Protein AF-A0A0Q3VGR7-F1 (afdb_monomer)

pLDDT: mean 81.73, std 10.75, range [37.47, 90.25]

Secondary structure (DSSP, 8-state):
------PEEEEEEEEEEEEEEEE--TTSPPEEEEEEEEEEEEEEE-TT--EEEEEEEEEEEEEEEEGGGS-GGGGGSPSEEEEEEE-HHHHHHHHHHHHH-THHHHH-----

Radius of gyration: 18.65 Å; Cα contacts (8 Å, |Δi|>4): 190; chains: 1; bounding box: 43×35×58 Å

Mean predicted aligned error: 7.76 Å

Sequence (112 aa):
MDKKEIDYLLGNEYLYTRTKSIIKERNKEEILFLHAALIIKKYRMDSDSKIFKSMKPIYSELIELPISKMPEYTKLLKVGTIGIDMKKEEFYRLLQEAKNDIEALFTYKALE

Nearest PDB structures (foldseek):
  4rh8-assembly3_C  TM=3.316E-01  e=1.759E-01  Escherichia coli K-12
  4rh8-assembly4_D  TM=4.840E-01  e=9.397E-01  Escherichia coli K-12
  7f6d-assembly1_G  TM=2.320E-01  e=7.458E-01  Deinococcus radiodurans R1 = ATCC 13939 = DSM 20539

Organism: NCBI:txid1637975

Structure (mmCIF, N/CA/C/O backbone):
data_AF-A0A0Q3VGR7-F1
#
_entry.id   AF-A0A0Q3VGR7-F1
#
loop_
_atom_site.group_PDB
_atom_site.id
_atom_site.type_symbol
_atom_site.label_atom_id
_atom_site.label_alt_id
_atom_site.label_comp_id
_atom_site.label_asym_id
_atom_site.label_entity_id
_atom_site.label_seq_id
_atom_site.pdbx_PDB_ins_code
_atom_site.Cartn_x
_atom_site.Cartn_y
_atom_site.Cartn_z
_atom_site.occupancy
_atom_site.B_iso_or_equiv
_atom_site.auth_seq_id
_atom_site.auth_comp_id
_atom_site.auth_asym_id
_atom_site.auth_atom_id
_atom_site.pdbx_PDB_model_num
ATOM 1 N N . MET A 1 1 ? 29.158 19.653 -30.337 1.00 37.47 1 MET A N 1
ATOM 2 C CA . MET A 1 1 ? 28.894 18.221 -30.580 1.00 37.47 1 MET A CA 1
ATOM 3 C C . MET A 1 1 ? 27.897 17.805 -29.517 1.00 37.47 1 MET A C 1
ATOM 5 O O . MET A 1 1 ? 28.305 17.575 -28.386 1.00 37.47 1 MET A O 1
ATOM 9 N N . ASP A 1 2 ? 26.603 17.858 -29.833 1.00 42.06 2 ASP A N 1
ATOM 10 C CA . ASP A 1 2 ? 25.554 17.477 -28.886 1.00 42.06 2 ASP A CA 1
ATOM 11 C C . ASP A 1 2 ? 25.665 15.97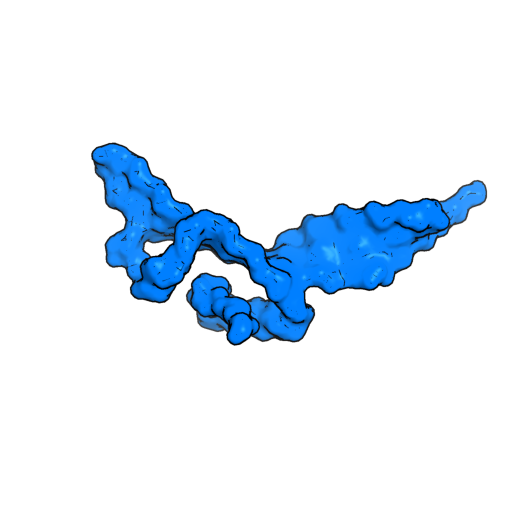8 -28.640 1.00 42.06 2 ASP A C 1
ATOM 13 O O . ASP A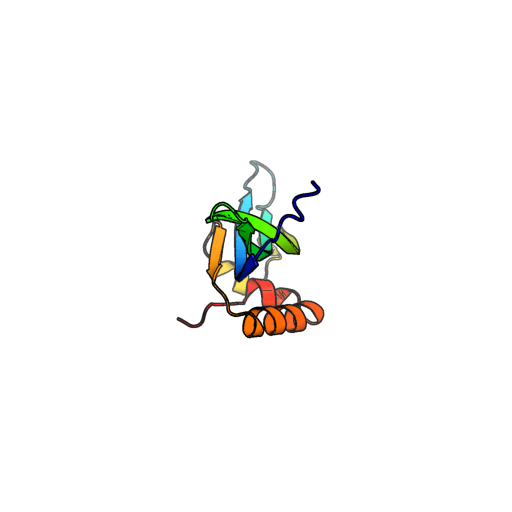 1 2 ? 25.267 15.161 -29.475 1.00 42.06 2 ASP A O 1
ATOM 17 N N . LYS A 1 3 ? 26.273 15.605 -27.511 1.00 49.44 3 LYS A N 1
ATOM 18 C CA . LYS A 1 3 ? 26.147 14.252 -26.982 1.00 49.44 3 LYS A CA 1
ATOM 19 C C . LYS A 1 3 ? 24.665 14.074 -26.669 1.00 49.44 3 LYS A C 1
ATOM 21 O O . LYS A 1 3 ? 24.204 14.491 -25.614 1.00 49.44 3 LYS A O 1
ATOM 26 N N . LYS A 1 4 ? 23.904 13.500 -27.605 1.00 53.78 4 LYS A N 1
ATOM 27 C CA . LYS A 1 4 ? 22.620 12.881 -27.280 1.00 53.78 4 LYS A CA 1
ATOM 28 C C . LYS A 1 4 ? 22.931 11.841 -26.210 1.00 53.78 4 LYS A C 1
ATOM 30 O O . LYS A 1 4 ? 23.520 10.812 -26.527 1.00 53.78 4 LYS A O 1
ATOM 35 N N . GLU A 1 5 ? 22.631 12.160 -24.956 1.00 58.06 5 GLU A N 1
ATOM 36 C CA . GLU A 1 5 ? 22.662 11.205 -23.853 1.00 58.06 5 GLU A CA 1
ATOM 37 C C . GLU A 1 5 ? 21.755 10.035 -24.248 1.00 58.06 5 GLU A C 1
ATOM 39 O O . GLU A 1 5 ? 20.544 10.196 -24.418 1.00 58.06 5 GLU A O 1
ATOM 44 N N . ILE A 1 6 ? 22.357 8.875 -24.517 1.00 64.56 6 ILE A N 1
ATOM 45 C CA . ILE A 1 6 ? 21.613 7.643 -24.762 1.00 64.56 6 ILE A CA 1
ATOM 46 C C . ILE A 1 6 ? 21.434 6.986 -23.398 1.00 64.56 6 ILE A C 1
ATOM 48 O O . ILE A 1 6 ? 22.355 6.357 -22.883 1.00 64.56 6 ILE A O 1
ATOM 52 N N . ASP A 1 7 ? 20.247 7.159 -22.824 1.00 69.69 7 ASP A N 1
ATOM 53 C CA . ASP A 1 7 ? 19.820 6.441 -21.629 1.00 69.69 7 ASP A CA 1
ATOM 54 C C . ASP A 1 7 ? 19.248 5.073 -22.025 1.00 69.69 7 ASP A C 1
ATOM 56 O O . ASP A 1 7 ? 18.301 4.981 -22.812 1.00 69.69 7 ASP A O 1
ATOM 60 N N . TYR A 1 8 ? 19.773 4.003 -21.433 1.00 70.94 8 TYR A N 1
ATOM 61 C CA . TYR A 1 8 ? 19.251 2.645 -21.598 1.00 70.94 8 TYR A CA 1
ATOM 62 C C . TYR A 1 8 ? 18.350 2.283 -20.413 1.00 70.94 8 TYR A C 1
ATOM 64 O O . TYR A 1 8 ? 18.791 2.314 -19.263 1.00 70.94 8 TYR A O 1
ATOM 72 N N . LEU A 1 9 ? 17.086 1.919 -20.666 1.00 76.69 9 LEU A N 1
ATOM 73 C CA . LEU A 1 9 ? 16.187 1.419 -19.620 1.00 76.69 9 LEU A CA 1
ATOM 74 C C . LEU A 1 9 ? 16.580 -0.018 -19.251 1.00 76.69 9 LEU A C 1
ATOM 76 O O . LEU A 1 9 ? 16.469 -0.917 -20.080 1.00 76.69 9 LEU A O 1
ATOM 80 N N . LEU A 1 10 ? 16.988 -0.235 -17.999 1.00 75.88 10 LEU A N 1
ATOM 81 C CA . LEU A 1 10 ? 17.350 -1.562 -17.488 1.00 75.88 10 LEU A CA 1
ATOM 82 C C . LEU A 1 10 ? 16.132 -2.333 -16.969 1.00 75.88 10 LEU A C 1
ATOM 84 O O . LEU A 1 10 ? 16.090 -3.556 -17.049 1.00 75.88 10 LEU A O 1
ATOM 88 N N . GLY A 1 11 ? 15.128 -1.627 -16.443 1.00 79.31 11 GLY A N 1
ATOM 89 C CA . GLY A 1 11 ? 13.909 -2.253 -15.945 1.00 79.31 11 GLY A CA 1
ATOM 90 C C . GLY A 1 11 ? 13.133 -1.402 -14.946 1.00 79.31 11 GLY A C 1
ATOM 91 O O . GLY A 1 11 ? 13.573 -0.325 -14.527 1.00 79.31 11 GLY A O 1
ATOM 92 N N . ASN A 1 12 ? 11.963 -1.918 -14.565 1.00 84.69 12 ASN A N 1
ATOM 93 C CA . ASN A 1 12 ? 11.120 -1.370 -13.509 1.00 84.69 12 ASN A CA 1
ATOM 94 C C . ASN A 1 12 ? 10.920 -2.433 -12.428 1.00 84.69 12 ASN A C 1
ATOM 96 O O . ASN A 1 12 ? 10.542 -3.559 -12.746 1.00 84.69 12 ASN A O 1
ATOM 100 N N . GLU A 1 13 ? 11.093 -2.052 -11.168 1.00 86.81 13 GLU A N 1
ATOM 101 C CA . GLU A 1 13 ? 10.652 -2.847 -10.021 1.00 86.81 13 GLU A CA 1
ATOM 102 C C . GLU A 1 13 ? 9.404 -2.207 -9.421 1.00 86.81 13 GLU A C 1
ATOM 104 O O . GLU A 1 13 ? 9.310 -0.977 -9.320 1.00 86.81 13 GLU A O 1
ATOM 109 N N . TYR A 1 14 ? 8.463 -3.045 -9.000 1.00 86.19 14 TYR A N 1
ATOM 110 C CA . TYR A 1 14 ? 7.211 -2.625 -8.390 1.00 86.19 14 TYR A CA 1
ATOM 111 C C . TYR A 1 14 ? 7.251 -3.004 -6.917 1.00 86.19 14 TYR A C 1
ATOM 113 O O . TYR A 1 14 ? 7.559 -4.141 -6.563 1.00 86.19 14 TYR A O 1
ATOM 121 N N . LEU A 1 15 ? 6.967 -2.029 -6.063 1.00 87.50 15 LEU A N 1
ATOM 122 C CA . LEU A 1 15 ? 6.978 -2.193 -4.621 1.00 87.50 15 LEU A CA 1
ATOM 123 C C . LEU A 1 15 ? 5.635 -1.739 -4.067 1.00 87.50 15 LEU A C 1
ATOM 125 O O . LEU A 1 15 ? 5.216 -0.601 -4.296 1.00 87.50 15 LEU A O 1
ATOM 129 N N . TYR A 1 16 ? 5.007 -2.616 -3.299 1.00 88.25 16 TYR A N 1
ATOM 130 C CA . TYR A 1 16 ? 3.889 -2.266 -2.443 1.00 88.25 16 TYR A CA 1
ATOM 131 C C . TYR A 1 16 ? 4.392 -2.059 -1.017 1.00 88.25 16 TYR A C 1
ATOM 133 O O . TYR A 1 16 ? 5.130 -2.885 -0.482 1.00 88.25 16 TYR A O 1
ATOM 141 N N . THR A 1 17 ? 4.020 -0.951 -0.388 1.00 87.31 17 THR A N 1
ATOM 142 C CA . THR A 1 17 ? 4.324 -0.688 1.015 1.00 87.31 17 THR A CA 1
ATOM 143 C C . THR A 1 17 ? 3.049 -0.469 1.802 1.00 87.31 17 THR A C 1
ATOM 145 O O . THR A 1 17 ? 2.103 0.156 1.327 1.00 87.31 17 THR A O 1
ATOM 148 N N . ARG A 1 18 ? 3.042 -0.967 3.037 1.00 87.06 18 ARG A N 1
ATOM 149 C CA . ARG A 1 18 ? 1.969 -0.729 4.000 1.00 87.06 18 ARG A CA 1
ATOM 150 C C . ARG A 1 18 ? 2.556 -0.340 5.338 1.00 87.06 18 ARG A C 1
ATOM 152 O O . ARG A 1 18 ? 3.463 -1.015 5.818 1.00 87.06 18 ARG A O 1
ATOM 159 N N . THR A 1 19 ? 1.996 0.674 5.974 1.00 85.94 19 THR A N 1
ATOM 160 C CA . THR A 1 19 ? 2.371 1.114 7.314 1.00 85.94 19 THR A CA 1
ATOM 161 C C . THR A 1 19 ? 1.159 1.081 8.226 1.00 85.94 19 THR A C 1
ATOM 163 O O . THR A 1 19 ? 0.111 1.608 7.869 1.00 85.94 19 THR A O 1
ATOM 166 N N . LYS A 1 20 ? 1.320 0.491 9.413 1.00 88.62 20 LYS A N 1
ATOM 167 C CA . LYS A 1 20 ? 0.373 0.611 10.527 1.00 88.62 20 LYS A CA 1
ATOM 168 C C . LYS A 1 20 ? 1.037 1.352 11.678 1.00 88.62 20 LYS A C 1
ATOM 170 O O . LYS A 1 20 ? 2.084 0.915 12.155 1.00 88.62 20 LYS A O 1
ATOM 175 N N . SER A 1 21 ? 0.413 2.422 12.153 1.00 86.75 21 SER A N 1
ATOM 176 C CA . SER A 1 21 ? 0.846 3.165 13.341 1.00 86.75 21 SER A CA 1
ATOM 177 C C . SER A 1 21 ? -0.322 3.367 14.299 1.00 86.75 21 SER A C 1
ATOM 179 O O . SER A 1 21 ? -1.464 3.446 13.858 1.00 86.75 21 SER A O 1
ATOM 181 N N . ILE A 1 22 ? -0.042 3.434 15.600 1.00 84.62 22 ILE A N 1
ATOM 182 C CA . ILE A 1 22 ? -1.030 3.745 16.639 1.00 84.62 22 ILE A CA 1
ATOM 183 C C . ILE A 1 22 ? -0.497 4.931 17.434 1.00 84.62 22 ILE A C 1
ATOM 185 O O . ILE A 1 22 ? 0.592 4.848 18.006 1.00 84.62 22 ILE A O 1
ATOM 189 N N . ILE A 1 23 ? -1.261 6.018 17.484 1.00 83.75 23 ILE A N 1
ATOM 190 C CA . ILE A 1 23 ? -0.939 7.190 18.296 1.00 83.75 23 ILE A CA 1
ATOM 191 C C . ILE A 1 23 ? -1.793 7.152 19.560 1.00 83.75 23 ILE A C 1
ATOM 193 O O . ILE A 1 23 ? -3.022 7.115 19.498 1.00 83.75 23 ILE A O 1
ATOM 197 N N . LYS A 1 24 ? -1.119 7.168 20.714 1.00 80.44 24 LYS A N 1
ATOM 198 C CA . LYS A 1 24 ? -1.743 7.278 22.035 1.00 80.44 24 LYS A CA 1
ATOM 199 C C . LYS A 1 24 ? -1.463 8.666 22.599 1.00 80.44 24 LYS A C 1
ATOM 201 O O . LYS A 1 24 ? -0.336 8.955 22.996 1.00 80.44 24 LYS A O 1
ATOM 206 N N . GLU A 1 25 ? -2.477 9.522 22.653 1.00 80.06 25 GLU A N 1
ATOM 207 C CA . GLU A 1 25 ? -2.398 10.799 23.370 1.00 80.06 25 GLU A CA 1
ATOM 208 C C . GLU A 1 25 ? -3.051 10.653 24.748 1.00 80.06 25 GLU A C 1
ATOM 210 O O . GLU A 1 25 ? -4.090 10.012 24.873 1.00 80.06 25 GLU A O 1
ATOM 215 N N . ARG A 1 26 ? -2.464 11.265 25.790 1.00 67.25 26 ARG A N 1
ATOM 216 C CA . ARG A 1 26 ? -2.830 11.053 27.210 1.00 67.25 26 ARG A CA 1
ATOM 217 C C . ARG A 1 26 ? -4.320 11.234 27.556 1.00 67.25 26 ARG A C 1
ATOM 219 O O . ARG A 1 26 ? -4.716 10.737 28.598 1.00 67.25 26 ARG A O 1
ATOM 226 N N . ASN A 1 27 ? -5.116 11.893 26.709 1.00 74.06 27 ASN A N 1
ATOM 227 C CA . ASN A 1 27 ? -6.542 12.171 26.924 1.00 74.06 27 ASN A CA 1
ATOM 228 C C . ASN A 1 27 ? -7.414 11.967 25.664 1.00 74.06 27 ASN A C 1
ATOM 230 O O . ASN A 1 27 ? -8.531 12.482 25.617 1.00 74.06 27 ASN A O 1
ATOM 234 N N . LYS A 1 28 ? -6.922 11.280 24.624 1.00 71.69 28 LYS A N 1
ATOM 235 C CA . LYS A 1 28 ? -7.716 10.987 23.418 1.00 71.69 28 LYS A CA 1
ATOM 236 C C . LYS A 1 28 ? -7.832 9.492 23.187 1.00 71.69 28 LYS A C 1
ATOM 238 O O . LYS A 1 28 ? -7.007 8.707 23.644 1.00 71.69 28 LYS A O 1
ATOM 243 N N . GLU A 1 29 ? -8.874 9.128 22.451 1.00 75.44 29 GLU A N 1
ATOM 244 C CA . GLU A 1 29 ? -9.022 7.786 21.911 1.00 75.44 29 GLU A CA 1
ATOM 245 C C . GLU A 1 29 ? -7.808 7.445 21.033 1.00 75.44 29 GLU A C 1
ATOM 247 O O . GLU A 1 29 ? -7.288 8.306 20.321 1.00 75.44 29 GLU A O 1
ATOM 252 N N . GLU A 1 30 ? -7.318 6.209 21.121 1.00 82.94 30 GLU A N 1
ATOM 253 C CA . GLU A 1 30 ? -6.157 5.781 20.343 1.00 82.94 30 GLU A CA 1
ATOM 254 C C . GLU A 1 30 ? -6.508 5.775 18.848 1.00 82.94 30 GLU A C 1
ATOM 256 O O . GLU A 1 30 ? -7.475 5.129 18.428 1.00 82.94 30 GLU A O 1
ATOM 261 N N . ILE A 1 31 ? -5.721 6.487 18.041 1.00 82.00 31 ILE A N 1
ATOM 262 C CA . ILE A 1 31 ? -5.939 6.604 16.593 1.00 82.00 31 ILE A CA 1
ATOM 263 C C . ILE A 1 31 ? -4.987 5.655 15.877 1.00 82.00 31 ILE A C 1
ATOM 265 O O . ILE A 1 31 ? -3.789 5.622 16.174 1.00 82.00 31 ILE A O 1
ATOM 269 N N . LEU A 1 32 ? -5.517 4.891 14.923 1.00 81.88 32 LEU A N 1
ATOM 270 C CA . LEU A 1 32 ? -4.734 4.019 14.062 1.00 81.88 32 LEU A CA 1
ATOM 271 C C . LEU A 1 32 ? -4.612 4.646 12.671 1.00 81.88 32 LEU A C 1
ATOM 273 O O . LEU A 1 32 ? -5.593 5.093 12.082 1.00 81.88 32 LEU A O 1
ATOM 277 N N . PHE A 1 33 ? -3.390 4.644 12.153 1.00 83.12 33 PHE A N 1
ATOM 278 C CA . PHE A 1 33 ? -3.052 5.117 10.818 1.00 83.12 33 PHE A CA 1
ATOM 279 C C . PHE A 1 33 ? -2.682 3.918 9.963 1.00 83.12 33 PHE A C 1
ATOM 281 O O . PHE A 1 33 ? -1.760 3.171 10.315 1.00 83.12 33 PHE A O 1
ATOM 288 N N . LEU A 1 34 ? -3.378 3.748 8.843 1.00 84.25 34 LEU A N 1
ATOM 289 C CA . LEU A 1 34 ? -3.005 2.811 7.795 1.00 84.25 34 LEU A CA 1
ATOM 290 C C . LEU A 1 34 ? -2.624 3.586 6.553 1.00 84.25 34 LEU A C 1
ATOM 292 O O . LEU A 1 34 ? -3.450 4.268 5.960 1.00 84.25 34 LEU A O 1
ATOM 296 N N . HIS A 1 35 ? -1.375 3.442 6.144 1.00 88.38 35 HIS A N 1
ATOM 297 C CA . HIS A 1 35 ? -0.892 3.998 4.895 1.00 88.38 35 HIS A CA 1
ATOM 298 C C . HIS A 1 35 ? -0.531 2.862 3.948 1.00 88.38 35 HIS A C 1
ATOM 300 O O . HIS A 1 35 ? 0.174 1.935 4.343 1.00 88.38 35 HIS A O 1
ATOM 306 N N . ALA A 1 36 ? -0.995 2.935 2.711 1.00 86.19 36 ALA A N 1
ATOM 307 C CA . ALA A 1 36 ? -0.649 2.015 1.640 1.00 86.19 36 ALA A CA 1
ATOM 308 C C . ALA A 1 36 ? -0.057 2.821 0.486 1.00 86.19 36 ALA A C 1
ATOM 310 O O . ALA A 1 36 ? -0.628 3.838 0.104 1.00 86.19 36 ALA A O 1
ATOM 311 N N . ALA A 1 37 ? 1.065 2.386 -0.083 1.00 88.69 37 ALA A N 1
ATOM 312 C CA . ALA A 1 37 ? 1.645 3.035 -1.250 1.00 88.69 37 ALA A CA 1
ATOM 313 C C . ALA A 1 37 ? 2.199 2.042 -2.265 1.00 88.69 37 ALA A C 1
ATOM 315 O O . ALA A 1 37 ? 2.724 0.979 -1.947 1.00 88.69 37 ALA A O 1
ATOM 316 N N . LEU A 1 38 ? 2.090 2.445 -3.522 1.00 87.00 38 LEU A N 1
ATOM 317 C CA . LEU A 1 38 ? 2.520 1.710 -4.692 1.00 87.00 38 LEU A CA 1
ATOM 318 C C . LEU A 1 38 ? 3.592 2.528 -5.409 1.00 87.00 38 LEU A C 1
ATOM 320 O O . LEU A 1 38 ? 3.344 3.653 -5.858 1.00 87.00 38 LEU A O 1
ATOM 324 N N . ILE A 1 39 ? 4.800 1.975 -5.489 1.00 88.44 39 ILE A N 1
ATOM 325 C CA . ILE A 1 39 ? 6.002 2.672 -5.950 1.00 88.44 39 ILE A CA 1
ATOM 326 C C . ILE A 1 39 ? 6.614 1.903 -7.118 1.00 88.44 39 ILE A C 1
ATOM 328 O O . ILE A 1 39 ? 6.876 0.706 -7.009 1.00 88.44 39 ILE A O 1
ATOM 332 N N . ILE A 1 40 ? 6.920 2.606 -8.211 1.00 88.12 40 ILE A N 1
ATOM 333 C CA . ILE A 1 40 ? 7.829 2.086 -9.238 1.00 88.12 40 ILE A CA 1
ATOM 334 C C . ILE A 1 40 ? 9.232 2.622 -8.982 1.00 88.12 40 ILE A C 1
ATOM 336 O O . ILE A 1 40 ? 9.443 3.837 -8.898 1.00 88.12 40 ILE A O 1
ATOM 340 N N . LYS A 1 41 ? 10.201 1.710 -8.929 1.00 89.00 41 LYS A N 1
ATOM 341 C CA . LYS A 1 41 ? 11.627 2.019 -9.036 1.00 89.00 41 LYS A CA 1
ATOM 342 C C . LYS A 1 41 ? 12.030 1.825 -10.496 1.00 89.00 41 LYS A C 1
ATOM 344 O O . LYS A 1 41 ? 11.864 0.736 -11.038 1.00 89.00 41 LYS A O 1
ATOM 349 N N . LYS A 1 42 ? 12.530 2.876 -11.140 1.00 88.69 42 LYS A N 1
ATOM 350 C CA . LYS A 1 42 ? 13.051 2.819 -12.511 1.00 88.69 42 LYS A CA 1
ATOM 351 C C . LYS A 1 42 ? 14.564 2.831 -12.481 1.00 88.69 42 LYS A C 1
ATOM 353 O O . LYS A 1 42 ? 15.147 3.686 -11.807 1.00 88.69 42 LYS A O 1
ATOM 358 N N . TYR A 1 43 ? 15.164 1.945 -13.261 1.00 88.06 43 TYR A N 1
ATOM 359 C CA . TYR A 1 43 ? 16.606 1.851 -13.421 1.00 88.06 43 TYR A CA 1
ATOM 360 C C . TYR A 1 43 ? 16.980 2.201 -14.854 1.00 88.06 43 TYR A C 1
ATOM 362 O O . TYR A 1 43 ? 16.438 1.629 -15.803 1.00 88.06 43 TYR A O 1
ATOM 370 N N . ARG A 1 44 ? 17.908 3.141 -15.005 1.00 87.62 44 ARG A N 1
ATOM 371 C CA . ARG A 1 44 ? 18.504 3.497 -16.294 1.00 87.62 44 ARG A CA 1
ATOM 372 C C . ARG A 1 44 ? 20.020 3.514 -16.184 1.00 87.62 44 ARG A C 1
ATOM 374 O O . ARG A 1 44 ? 20.543 3.754 -15.098 1.00 87.62 44 ARG A O 1
ATOM 381 N N . MET A 1 45 ? 20.698 3.284 -17.295 1.00 88.00 45 MET A N 1
ATOM 382 C CA . MET A 1 45 ? 22.148 3.389 -17.404 1.00 88.00 45 MET A CA 1
ATOM 383 C C . MET A 1 45 ? 22.500 4.469 -18.422 1.00 88.00 45 MET A C 1
ATOM 385 O O . MET A 1 45 ? 21.887 4.498 -19.490 1.00 88.00 45 MET A O 1
ATOM 389 N N . ASP A 1 46 ? 23.449 5.342 -18.087 1.00 85.19 46 ASP A N 1
ATOM 390 C CA . ASP A 1 46 ? 23.990 6.313 -19.044 1.00 85.19 46 ASP A CA 1
ATOM 391 C C . ASP A 1 46 ? 25.084 5.692 -19.933 1.00 85.19 46 ASP A C 1
ATOM 393 O O . ASP A 1 46 ? 25.437 4.513 -19.815 1.00 85.19 46 ASP A O 1
ATOM 397 N N . SER A 1 47 ? 25.641 6.502 -20.835 1.00 83.06 47 SER A N 1
ATOM 398 C CA . SER A 1 47 ? 26.739 6.097 -21.718 1.00 83.06 47 SER A CA 1
ATOM 399 C C . SER A 1 47 ? 28.034 5.739 -20.983 1.00 83.06 47 SER A C 1
ATOM 401 O O . SER A 1 47 ? 28.864 5.030 -21.547 1.00 83.06 47 SER A O 1
ATOM 403 N N . ASP A 1 48 ? 28.201 6.198 -19.741 1.00 87.06 48 ASP A N 1
ATOM 404 C CA . ASP A 1 48 ? 29.385 5.967 -18.909 1.00 87.06 48 ASP A CA 1
ATOM 405 C C . ASP A 1 48 ? 29.176 4.773 -17.953 1.00 87.06 48 ASP A C 1
ATOM 407 O O . ASP A 1 48 ? 29.936 4.570 -17.006 1.00 87.06 48 ASP A O 1
ATOM 411 N N . SER A 1 49 ? 28.156 3.944 -18.216 1.00 82.62 49 SER A N 1
ATOM 412 C CA . SER A 1 49 ? 27.780 2.766 -17.417 1.00 82.62 49 SER A CA 1
ATOM 413 C C . SER A 1 49 ? 27.345 3.083 -15.981 1.00 82.62 49 SER A C 1
ATOM 415 O O . SER A 1 49 ? 27.324 2.202 -15.116 1.00 82.62 49 SER A O 1
ATOM 417 N N . LYS A 1 50 ? 26.959 4.329 -15.695 1.00 86.81 50 LYS A N 1
ATOM 418 C CA . LYS A 1 50 ? 26.447 4.729 -14.386 1.00 86.81 50 LYS A CA 1
ATOM 419 C C . LYS A 1 50 ? 24.963 4.405 -14.282 1.00 86.81 50 LYS A C 1
ATOM 421 O O . LYS A 1 50 ? 24.150 4.824 -15.105 1.00 86.81 50 LYS A O 1
ATOM 426 N N . ILE A 1 51 ? 24.594 3.684 -13.224 1.00 86.12 51 ILE A N 1
ATOM 427 C CA . ILE A 1 51 ? 23.200 3.337 -12.943 1.00 86.12 51 ILE A CA 1
ATOM 428 C C . ILE A 1 51 ? 22.526 4.490 -12.199 1.00 86.12 51 ILE A C 1
ATOM 430 O O . ILE A 1 51 ? 22.944 4.882 -11.108 1.00 86.12 51 ILE A O 1
ATOM 434 N N . PHE A 1 52 ? 21.424 4.984 -12.754 1.00 87.25 52 PHE A N 1
ATOM 435 C CA . PHE A 1 52 ? 20.519 5.907 -12.088 1.00 87.25 52 PHE A CA 1
ATOM 436 C C . PHE A 1 52 ? 19.244 5.190 -11.675 1.00 87.25 52 PHE A C 1
ATOM 438 O O . PHE A 1 52 ? 18.598 4.501 -12.468 1.00 87.25 52 PHE A O 1
ATOM 445 N N . LYS A 1 53 ? 18.850 5.432 -10.428 1.00 89.62 53 LYS A N 1
ATOM 446 C CA . LYS A 1 53 ? 17.596 4.968 -9.851 1.00 89.62 53 LYS A CA 1
ATOM 447 C C . LYS A 1 53 ? 16.681 6.161 -9.622 1.00 89.62 53 LYS A C 1
ATOM 449 O O . LYS A 1 53 ? 17.079 7.131 -8.984 1.00 89.62 53 LYS A O 1
ATOM 454 N N . SER A 1 54 ? 15.443 6.069 -10.091 1.00 89.19 54 SER A N 1
ATOM 455 C CA . SER A 1 54 ? 14.379 6.997 -9.699 1.00 89.19 54 SER A CA 1
ATOM 456 C C . SER A 1 54 ? 13.221 6.235 -9.073 1.00 89.19 54 SER A C 1
ATOM 458 O O . SER A 1 54 ? 12.926 5.105 -9.460 1.00 89.19 54 SER A O 1
ATOM 460 N N . MET A 1 55 ? 12.579 6.839 -8.079 1.00 88.50 55 MET A N 1
ATOM 461 C CA . MET A 1 55 ? 11.408 6.276 -7.412 1.00 88.50 55 MET A CA 1
ATOM 462 C C . MET A 1 55 ? 10.226 7.197 -7.663 1.00 88.50 55 MET A C 1
ATOM 464 O O . MET A 1 55 ? 10.321 8.398 -7.418 1.00 88.50 55 MET A O 1
ATOM 468 N N . LYS A 1 56 ? 9.126 6.640 -8.168 1.00 85.38 56 LYS A N 1
ATOM 469 C CA . LYS A 1 56 ? 7.901 7.395 -8.428 1.00 85.38 56 LYS A CA 1
ATOM 470 C C . LYS A 1 56 ? 6.714 6.716 -7.736 1.00 85.38 56 LYS A C 1
ATOM 472 O O . LYS A 1 56 ? 6.434 5.560 -8.067 1.00 85.38 56 LYS A O 1
ATOM 477 N N . PRO A 1 57 ? 6.016 7.402 -6.810 1.00 84.19 57 PRO A N 1
ATOM 478 C CA . PRO A 1 57 ? 4.745 6.918 -6.294 1.00 84.19 57 PRO A CA 1
ATOM 479 C C . PRO A 1 57 ? 3.691 6.981 -7.402 1.00 84.19 57 PRO A C 1
ATOM 481 O O . PRO A 1 57 ? 3.692 7.892 -8.235 1.00 84.19 57 PRO A O 1
ATOM 484 N N . ILE A 1 58 ? 2.817 5.985 -7.436 1.00 85.75 58 ILE A N 1
ATOM 485 C CA . ILE A 1 58 ? 1.760 5.857 -8.452 1.00 85.75 58 ILE A CA 1
ATOM 486 C C . ILE A 1 58 ? 0.395 5.966 -7.814 1.00 85.75 58 ILE A C 1
ATOM 488 O O . ILE A 1 58 ? -0.514 6.540 -8.404 1.00 85.75 58 ILE A O 1
ATOM 492 N N . TYR A 1 59 ? 0.272 5.409 -6.618 1.00 85.31 59 TYR A N 1
ATOM 493 C CA . TYR A 1 59 ? -0.943 5.435 -5.842 1.00 85.31 59 TYR A CA 1
ATOM 494 C C . TYR A 1 59 ? -0.573 5.378 -4.363 1.00 85.31 59 TYR A C 1
ATOM 496 O O . TYR A 1 59 ? 0.360 4.661 -3.989 1.00 85.31 59 TYR A O 1
ATOM 504 N N . SER A 1 60 ? -1.289 6.130 -3.537 1.00 85.56 60 SER A N 1
ATOM 505 C CA . SER A 1 60 ? -1.164 6.075 -2.086 1.00 85.56 60 SER A CA 1
ATOM 506 C C . SER A 1 60 ? -2.507 6.360 -1.443 1.00 85.56 60 SER A C 1
ATOM 508 O O . SER A 1 60 ? -3.203 7.260 -1.905 1.00 85.56 60 SER A O 1
ATOM 510 N N . GLU A 1 61 ? -2.803 5.658 -0.359 1.00 87.69 61 GLU A N 1
ATOM 511 C CA . GLU A 1 61 ? -3.996 5.880 0.449 1.00 87.69 61 GLU A CA 1
ATOM 512 C C . GLU A 1 61 ? -3.622 5.964 1.927 1.00 87.69 61 GLU A C 1
ATOM 514 O O . GLU A 1 61 ? -2.791 5.184 2.408 1.00 87.69 61 GLU A O 1
ATOM 519 N N . LEU A 1 62 ? -4.251 6.899 2.640 1.00 86.88 62 LEU A N 1
ATOM 520 C CA . LEU A 1 62 ? -4.130 7.051 4.084 1.00 86.88 62 LEU A CA 1
ATOM 521 C C . LEU A 1 62 ? -5.514 6.957 4.723 1.00 86.88 62 LEU A C 1
ATOM 523 O O . LEU A 1 62 ? -6.371 7.801 4.483 1.00 86.88 62 LEU A O 1
ATOM 527 N N . ILE A 1 63 ? -5.684 5.981 5.608 1.00 83.06 63 ILE A N 1
ATOM 528 C CA . ILE A 1 63 ? -6.862 5.857 6.462 1.00 83.06 63 ILE A CA 1
ATOM 529 C C . ILE A 1 63 ? -6.459 6.196 7.894 1.00 83.06 63 ILE A C 1
ATOM 531 O O . ILE A 1 63 ? -5.552 5.582 8.462 1.00 83.06 63 ILE A O 1
ATOM 535 N N . GLU A 1 64 ? -7.170 7.152 8.482 1.00 87.75 64 GLU A N 1
ATOM 536 C CA . GLU A 1 64 ? -7.024 7.576 9.872 1.00 87.75 64 GLU A CA 1
ATOM 537 C C . GLU A 1 64 ? -8.374 7.442 10.578 1.00 87.75 64 GLU A C 1
ATOM 539 O O . GLU A 1 64 ? -9.328 8.143 10.242 1.00 87.75 64 GLU A O 1
ATOM 544 N N . LEU A 1 65 ? -8.476 6.524 11.543 1.00 85.12 65 LEU A N 1
ATOM 545 C CA . LEU A 1 65 ? -9.699 6.325 12.326 1.00 85.12 65 LEU A CA 1
ATOM 546 C C . LEU A 1 65 ? -9.360 5.960 13.781 1.00 85.12 65 LEU A C 1
ATOM 548 O O . LEU A 1 65 ? -8.286 5.409 14.056 1.00 85.12 65 LEU A O 1
ATOM 552 N N . PRO A 1 66 ? -10.280 6.206 14.731 1.00 86.06 66 PRO A N 1
ATOM 553 C CA . PRO A 1 66 ? -10.174 5.636 16.067 1.00 86.06 66 PRO A CA 1
ATOM 554 C C . PRO A 1 66 ? -10.097 4.109 16.004 1.00 86.06 66 PRO A C 1
ATOM 556 O O . PRO A 1 66 ? -10.806 3.486 15.208 1.00 86.06 66 PRO A O 1
ATOM 559 N N . ILE A 1 67 ? -9.295 3.490 16.875 1.00 84.62 67 ILE A N 1
ATOM 560 C CA . ILE A 1 67 ? -9.158 2.024 16.938 1.00 84.62 67 ILE A CA 1
ATOM 561 C C . ILE A 1 67 ? -10.513 1.323 17.100 1.00 84.62 67 ILE A C 1
ATOM 563 O O . ILE A 1 67 ? -10.711 0.250 16.535 1.00 84.62 67 ILE A O 1
ATOM 567 N N . SER A 1 68 ? -11.460 1.932 17.817 1.00 85.25 68 SER A N 1
ATOM 568 C CA . SER A 1 68 ? -12.811 1.392 18.021 1.00 85.25 68 SER A CA 1
ATOM 569 C C . SER A 1 68 ? -13.628 1.246 16.733 1.00 85.25 68 SER A C 1
ATOM 571 O O . SER A 1 68 ? -14.528 0.411 16.676 1.00 85.25 68 SER A O 1
ATOM 573 N N . LYS A 1 69 ? -13.317 2.035 15.699 1.00 85.38 69 LYS A N 1
ATOM 574 C CA . LYS A 1 69 ? -14.001 2.031 14.398 1.00 85.38 69 LYS A CA 1
ATOM 575 C C . LYS A 1 69 ? -13.235 1.262 13.324 1.00 85.38 69 LYS A C 1
ATOM 577 O O . LYS A 1 69 ? -13.677 1.227 12.179 1.00 85.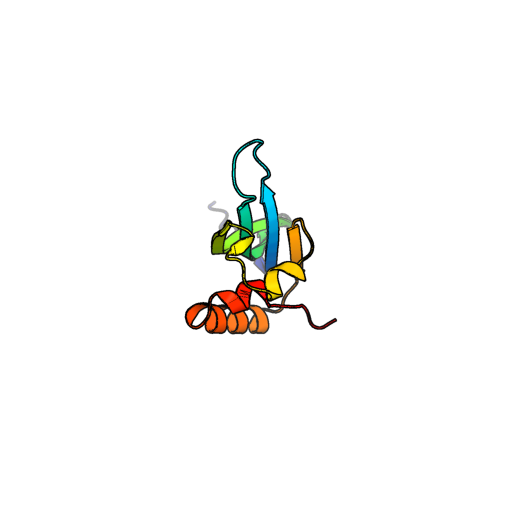38 69 LYS A O 1
ATOM 582 N N . MET A 1 70 ? -12.081 0.689 13.663 1.00 81.50 70 MET A N 1
ATOM 583 C CA . MET A 1 70 ? -11.241 0.008 12.687 1.00 81.50 70 MET A CA 1
ATOM 584 C C . MET A 1 70 ? -11.805 -1.368 12.315 1.00 81.50 70 MET A C 1
ATOM 586 O O . MET A 1 70 ? -12.219 -2.117 13.203 1.00 81.50 70 MET A O 1
ATOM 590 N N . PRO A 1 71 ? -11.748 -1.756 11.028 1.00 84.38 71 PRO A N 1
ATOM 591 C CA . PRO A 1 71 ? -12.099 -3.109 10.615 1.00 84.38 71 PRO A CA 1
ATOM 592 C C . PRO A 1 71 ? -11.242 -4.180 11.306 1.00 84.38 71 PRO A C 1
ATOM 594 O O . PRO A 1 71 ? -10.054 -3.974 11.576 1.00 84.38 71 PRO A O 1
ATOM 597 N N . GLU A 1 72 ? -11.804 -5.371 11.529 1.00 84.06 72 GLU A N 1
ATOM 598 C CA . GLU A 1 72 ? -11.125 -6.469 12.239 1.00 84.06 72 GLU A CA 1
ATOM 599 C C . GLU A 1 72 ? -9.809 -6.903 11.573 1.00 84.06 72 GLU A C 1
ATOM 601 O O . GLU A 1 72 ? -8.831 -7.203 12.264 1.00 84.06 72 GLU A O 1
ATOM 606 N N . TYR A 1 73 ? -9.726 -6.871 10.236 1.00 82.44 73 TYR A N 1
ATOM 607 C CA . TYR A 1 73 ? -8.508 -7.263 9.515 1.00 82.44 73 TYR A CA 1
ATOM 608 C C . TYR A 1 73 ? -7.291 -6.414 9.917 1.00 82.44 73 TYR A C 1
ATOM 610 O O . TYR A 1 73 ? -6.157 -6.898 9.890 1.00 82.44 73 TYR A O 1
ATOM 618 N N . THR A 1 74 ? -7.508 -5.162 10.339 1.00 80.81 74 THR A N 1
ATOM 619 C CA . THR A 1 74 ? -6.439 -4.233 10.735 1.00 80.81 74 THR A CA 1
ATOM 620 C C . THR A 1 74 ? -5.701 -4.708 11.988 1.00 80.81 74 THR A C 1
ATOM 622 O O . THR A 1 74 ? -4.518 -4.397 12.174 1.00 80.81 74 THR A O 1
ATOM 625 N N . LYS A 1 75 ? -6.352 -5.520 12.834 1.00 79.62 75 LYS A N 1
ATOM 626 C CA . LYS A 1 75 ? -5.754 -6.107 14.042 1.00 79.62 75 LYS A CA 1
ATOM 627 C C . LYS A 1 75 ? -4.666 -7.121 13.701 1.00 79.62 75 LYS A C 1
ATOM 629 O O . LYS A 1 75 ? -3.657 -7.169 14.398 1.00 79.62 75 LYS A O 1
ATOM 634 N N . LEU A 1 76 ? -4.824 -7.850 12.595 1.00 80.94 76 LEU A N 1
ATOM 635 C CA . LEU A 1 76 ? -3.859 -8.845 12.113 1.00 80.94 76 LEU A CA 1
ATOM 636 C C . LEU A 1 76 ? -2.612 -8.212 11.481 1.00 80.94 76 LEU A C 1
ATOM 638 O O . LEU A 1 76 ? -1.604 -8.889 11.272 1.00 80.94 76 LEU A O 1
ATOM 642 N N . LEU A 1 77 ? -2.666 -6.919 11.155 1.00 80.38 77 LEU A N 1
ATOM 643 C CA . LEU A 1 77 ? -1.536 -6.221 10.561 1.00 80.38 77 LEU A CA 1
ATOM 644 C C . LEU A 1 77 ? -0.467 -5.945 11.621 1.00 80.38 77 LEU A C 1
ATOM 646 O O . LEU A 1 77 ? -0.759 -5.408 12.696 1.00 80.38 77 LEU A O 1
ATOM 650 N N . LYS A 1 78 ? 0.788 -6.266 11.291 1.00 82.19 78 LYS A N 1
ATOM 651 C CA . LYS A 1 78 ? 1.947 -5.893 12.108 1.00 82.19 78 LYS A CA 1
ATOM 652 C C . LYS A 1 78 ? 2.078 -4.368 12.147 1.00 82.19 78 LYS A C 1
ATOM 654 O O . LYS A 1 78 ? 1.865 -3.705 11.135 1.00 82.19 78 LYS A O 1
ATOM 659 N N . VAL A 1 79 ? 2.412 -3.829 13.318 1.00 85.25 79 VAL A N 1
ATOM 660 C CA . VAL A 1 79 ? 2.756 -2.408 13.482 1.00 85.25 79 VAL A CA 1
ATOM 661 C C . VAL A 1 79 ? 4.093 -2.141 12.786 1.00 85.25 79 VAL A C 1
ATOM 663 O O . VAL A 1 79 ? 4.979 -2.996 12.803 1.00 85.25 79 VAL A O 1
ATOM 666 N N . GLY A 1 80 ? 4.238 -0.961 12.190 1.00 86.00 80 GLY A N 1
ATOM 667 C CA . GLY A 1 80 ? 5.405 -0.565 11.407 1.00 86.00 80 GLY A CA 1
ATOM 668 C C . GLY A 1 80 ? 5.151 -0.619 9.903 1.00 86.00 80 GLY A C 1
ATOM 669 O O . GLY A 1 80 ? 4.020 -0.809 9.453 1.00 86.00 80 GLY A O 1
ATOM 670 N N . THR A 1 81 ? 6.216 -0.409 9.131 1.00 87.56 81 THR A N 1
ATOM 671 C CA . THR A 1 81 ? 6.184 -0.425 7.665 1.00 87.56 81 THR A CA 1
ATOM 672 C C . THR A 1 81 ? 6.673 -1.766 7.146 1.00 87.56 81 THR A C 1
ATOM 674 O O . THR A 1 81 ? 7.756 -2.215 7.517 1.00 87.56 81 THR A O 1
ATOM 677 N N . ILE A 1 82 ? 5.907 -2.372 6.246 1.00 86.06 82 ILE A N 1
ATOM 678 C CA . ILE A 1 82 ? 6.335 -3.521 5.452 1.00 86.06 82 ILE A CA 1
ATOM 679 C C . ILE A 1 82 ? 6.446 -3.116 3.983 1.00 86.06 82 ILE A C 1
ATOM 681 O O . ILE A 1 82 ? 5.630 -2.337 3.488 1.00 86.06 82 ILE A O 1
ATOM 685 N N . GLY A 1 83 ? 7.466 -3.635 3.305 1.00 85.75 83 GLY A N 1
ATOM 686 C CA . GLY A 1 83 ? 7.631 -3.541 1.858 1.00 85.75 83 GLY A CA 1
ATOM 687 C C . GLY A 1 83 ? 7.510 -4.930 1.248 1.00 85.75 83 GLY A C 1
ATOM 688 O O . GLY A 1 83 ? 8.073 -5.881 1.781 1.00 85.75 83 GLY A O 1
ATOM 689 N N . ILE A 1 84 ? 6.752 -5.033 0.165 1.00 87.75 84 ILE A N 1
ATOM 690 C CA . ILE A 1 84 ? 6.475 -6.268 -0.555 1.00 87.75 84 ILE A CA 1
ATOM 691 C C . ILE A 1 84 ? 6.859 -6.037 -2.011 1.00 87.75 84 ILE A C 1
ATOM 693 O O . ILE A 1 84 ? 6.234 -5.226 -2.703 1.00 87.75 84 ILE A O 1
ATOM 697 N N . ASP A 1 85 ? 7.903 -6.729 -2.460 1.00 88.56 85 ASP A N 1
ATOM 698 C CA . ASP A 1 85 ? 8.238 -6.772 -3.878 1.00 88.56 85 ASP A CA 1
ATOM 699 C C . ASP A 1 85 ? 7.118 -7.499 -4.623 1.00 88.56 85 ASP A C 1
ATOM 701 O O . ASP A 1 85 ? 6.611 -8.525 -4.165 1.00 88.56 85 ASP A O 1
ATOM 705 N N . MET A 1 86 ? 6.698 -6.948 -5.757 1.00 87.81 86 MET A N 1
ATOM 706 C CA . MET A 1 86 ? 5.578 -7.493 -6.516 1.00 87.81 86 MET A CA 1
ATOM 707 C C . MET A 1 86 ? 5.842 -7.463 -8.015 1.00 87.81 86 MET A C 1
ATOM 709 O O . MET A 1 86 ? 6.605 -6.633 -8.521 1.00 87.81 86 MET A O 1
ATOM 713 N N . LYS A 1 87 ? 5.186 -8.359 -8.751 1.00 88.88 87 LYS A N 1
ATOM 714 C CA . LYS A 1 87 ? 5.233 -8.352 -10.215 1.00 88.88 87 LYS A CA 1
ATOM 715 C C . LYS A 1 87 ? 4.347 -7.247 -10.781 1.00 88.88 87 LYS A C 1
ATOM 717 O O . LYS A 1 87 ? 3.397 -6.781 -10.151 1.00 88.88 87 LYS A O 1
ATOM 722 N N .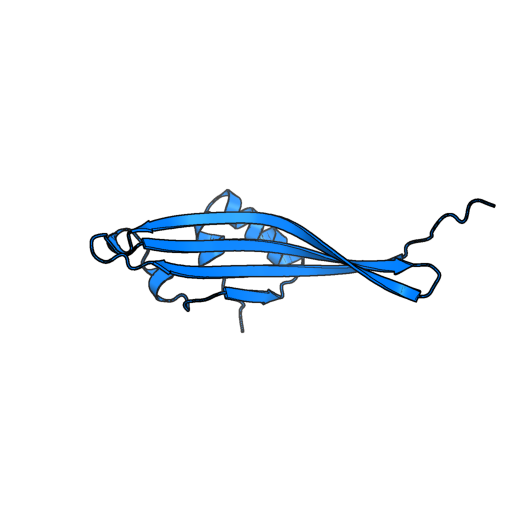 LYS A 1 88 ? 4.637 -6.857 -12.022 1.00 85.62 88 LYS A N 1
ATOM 723 C CA . LYS A 1 88 ? 3.882 -5.838 -12.762 1.00 85.62 88 LYS A CA 1
ATOM 724 C C . LYS A 1 88 ? 2.394 -6.192 -12.860 1.00 85.62 88 LYS A C 1
ATOM 726 O O . LYS A 1 88 ? 1.540 -5.325 -12.705 1.00 85.62 88 LYS A O 1
ATOM 731 N N . GLU A 1 89 ? 2.078 -7.455 -13.111 1.00 89.56 89 GLU A N 1
ATOM 732 C CA . GLU A 1 89 ? 0.710 -7.946 -13.282 1.00 89.56 89 GLU A CA 1
ATOM 733 C C . GLU A 1 89 ? -0.063 -7.913 -11.958 1.00 89.56 89 GLU A C 1
ATOM 735 O O . GLU A 1 89 ? -1.202 -7.452 -11.919 1.00 89.56 89 GLU A O 1
ATOM 740 N N . GLU A 1 90 ? 0.578 -8.329 -10.862 1.00 89.38 90 GLU A N 1
ATOM 741 C CA . GLU A 1 90 ? 0.013 -8.272 -9.506 1.00 89.38 90 GLU A CA 1
ATOM 742 C C . GLU A 1 90 ? -0.256 -6.829 -9.084 1.00 89.38 90 GLU A C 1
ATOM 744 O O . GLU A 1 90 ? -1.311 -6.529 -8.531 1.00 89.38 90 GLU A O 1
ATOM 749 N N . PHE A 1 91 ? 0.666 -5.924 -9.418 1.00 88.62 91 PHE A N 1
ATOM 750 C CA . PHE A 1 91 ? 0.526 -4.493 -9.182 1.00 88.62 91 PHE A CA 1
ATOM 751 C C . PHE A 1 91 ? -0.714 -3.928 -9.877 1.00 88.62 91 PHE A C 1
ATOM 753 O O . PHE A 1 91 ? -1.516 -3.229 -9.256 1.00 88.62 91 PHE A O 1
ATOM 760 N N . TYR A 1 92 ? -0.909 -4.247 -11.159 1.00 88.00 92 TYR A N 1
ATOM 761 C CA . TYR A 1 92 ? -2.093 -3.788 -11.882 1.00 88.00 92 TYR A CA 1
ATOM 762 C C . TYR A 1 92 ? -3.380 -4.424 -11.371 1.00 88.00 92 TYR A C 1
ATOM 764 O O . TYR A 1 92 ? -4.391 -3.727 -11.317 1.00 88.00 92 TYR A O 1
ATOM 772 N N . ARG A 1 93 ? -3.359 -5.704 -10.980 1.00 90.25 93 ARG A N 1
ATOM 773 C CA . ARG A 1 93 ? -4.532 -6.357 -10.389 1.00 90.25 93 ARG A CA 1
ATOM 774 C C . ARG A 1 93 ? -4.935 -5.667 -9.087 1.00 90.25 93 ARG A C 1
ATOM 776 O O . ARG A 1 93 ? -6.078 -5.237 -8.976 1.00 90.25 93 ARG A O 1
ATOM 783 N N . LEU A 1 94 ? -3.981 -5.457 -8.180 1.00 88.44 94 LEU A N 1
ATOM 784 C CA . LEU A 1 94 ? -4.213 -4.764 -6.914 1.00 88.44 94 LEU A CA 1
ATOM 785 C C . LEU A 1 94 ? -4.732 -3.333 -7.130 1.00 88.44 94 LEU A C 1
ATOM 787 O O . LEU A 1 94 ? -5.634 -2.894 -6.428 1.00 88.44 94 LEU A O 1
ATOM 791 N N . LEU A 1 95 ? -4.225 -2.616 -8.140 1.00 86.50 95 LEU A N 1
ATOM 792 C CA . LEU A 1 95 ? -4.748 -1.294 -8.504 1.00 86.50 95 LEU A CA 1
ATOM 793 C C . LEU A 1 95 ? -6.199 -1.323 -8.991 1.00 86.50 95 LEU A C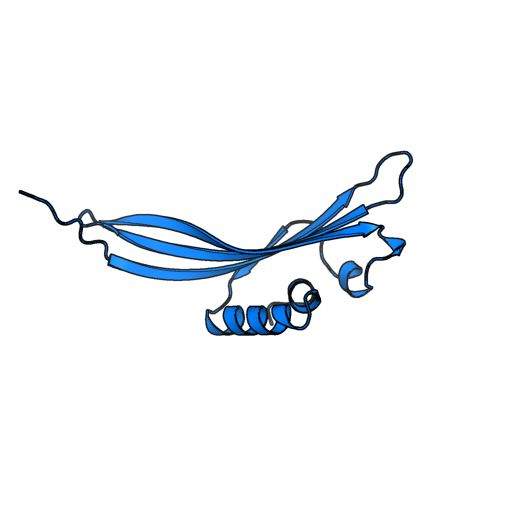 1
ATOM 795 O O . LEU A 1 95 ? -6.941 -0.381 -8.730 1.00 86.50 95 LEU A O 1
ATOM 799 N N . GLN A 1 96 ? -6.597 -2.340 -9.754 1.00 89.56 96 GLN A N 1
ATOM 800 C CA . GLN A 1 96 ? -7.983 -2.458 -10.216 1.00 89.56 96 GLN A CA 1
ATOM 801 C C . GLN A 1 96 ? -8.916 -2.859 -9.073 1.00 89.56 96 GLN A C 1
ATOM 803 O O . GLN A 1 96 ? -10.023 -2.333 -8.994 1.00 89.56 96 GLN A O 1
ATOM 808 N N . GLU A 1 97 ? -8.463 -3.732 -8.172 1.00 89.81 97 GLU A N 1
ATOM 809 C CA . GLU A 1 97 ? -9.189 -4.079 -6.946 1.00 89.81 97 GLU A CA 1
ATOM 810 C C . GLU A 1 97 ? -9.395 -2.831 -6.076 1.00 89.81 97 GLU A C 1
ATOM 812 O O . GLU A 1 97 ? -10.534 -2.493 -5.767 1.00 89.81 97 GLU A O 1
ATOM 817 N N . ALA A 1 98 ? -8.330 -2.062 -5.827 1.00 86.62 98 ALA A N 1
ATOM 818 C CA . ALA A 1 98 ? -8.354 -0.840 -5.019 1.00 86.62 98 ALA A CA 1
ATOM 819 C C . ALA A 1 98 ? -9.310 0.254 -5.528 1.00 86.62 98 ALA A C 1
ATOM 821 O O . ALA A 1 98 ? -9.796 1.063 -4.743 1.00 86.62 98 ALA A O 1
ATOM 822 N N . LYS A 1 99 ? -9.586 0.301 -6.839 1.00 85.88 99 LYS A N 1
ATOM 823 C CA . LYS A 1 99 ? -10.560 1.249 -7.411 1.00 85.88 99 LYS A CA 1
ATOM 824 C 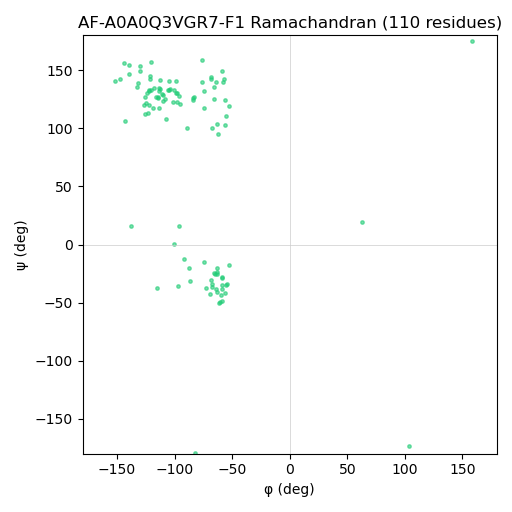C . LYS A 1 99 ? -11.998 0.943 -7.006 1.00 85.88 99 LYS A C 1
ATOM 826 O O . LYS A 1 99 ? -12.812 1.860 -6.975 1.00 85.88 99 LYS A O 1
ATOM 831 N N . ASN A 1 100 ? -12.307 -0.331 -6.776 1.00 87.44 100 ASN A N 1
ATOM 832 C CA . ASN A 1 100 ? -13.643 -0.785 -6.404 1.00 87.44 100 ASN A CA 1
ATOM 833 C C . ASN A 1 100 ? -13.766 -0.9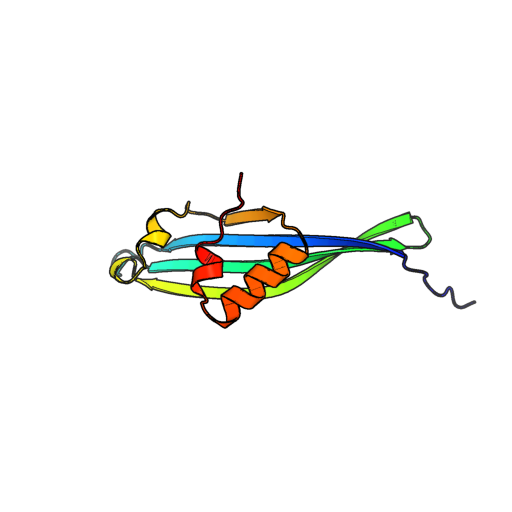61 -4.889 1.00 87.44 100 ASN A C 1
ATOM 835 O O . ASN A 1 100 ? -14.820 -0.682 -4.326 1.00 87.44 100 ASN A O 1
ATOM 839 N N . ASP A 1 101 ? -12.689 -1.408 -4.246 1.00 87.50 101 ASP A N 1
ATOM 840 C CA . ASP A 1 101 ? -12.602 -1.633 -2.812 1.00 87.50 101 ASP A CA 1
ATOM 841 C C . ASP A 1 101 ? -11.212 -1.240 -2.299 1.00 87.50 101 ASP A C 1
ATOM 843 O O . ASP A 1 101 ? -10.218 -1.940 -2.505 1.00 87.50 101 ASP A O 1
ATOM 847 N N . ILE A 1 1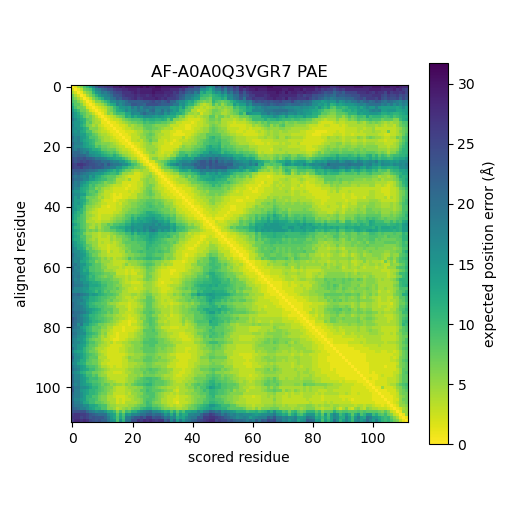02 ? -11.152 -0.110 -1.597 1.00 81.44 102 ILE A N 1
ATOM 848 C CA . ILE A 1 102 ? -9.911 0.424 -1.037 1.00 81.44 102 ILE A CA 1
ATOM 849 C C . ILE A 1 102 ? -9.297 -0.510 0.019 1.00 81.44 102 ILE A C 1
ATOM 851 O O . ILE A 1 102 ? -8.079 -0.490 0.228 1.00 81.44 102 ILE A O 1
ATOM 855 N N . GLU A 1 103 ? -10.103 -1.369 0.657 1.00 83.94 103 GLU A N 1
ATOM 856 C CA . GLU A 1 103 ? -9.627 -2.320 1.662 1.00 83.94 103 GLU A CA 1
ATOM 857 C C . GLU A 1 103 ? -8.680 -3.366 1.063 1.00 83.94 103 GLU A C 1
ATOM 859 O O . GLU A 1 103 ? -7.792 -3.853 1.771 1.00 83.94 103 GLU A O 1
ATOM 864 N N . ALA A 1 104 ? -8.783 -3.647 -0.243 1.00 85.94 104 ALA A N 1
ATOM 865 C CA . ALA A 1 104 ? -7.890 -4.556 -0.963 1.00 85.94 104 ALA A CA 1
ATOM 866 C C . ALA A 1 104 ?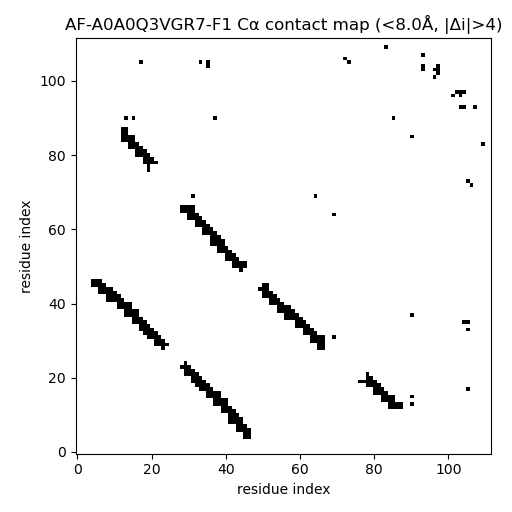 -6.414 -4.164 -0.811 1.00 85.94 104 ALA A C 1
ATOM 868 O O . ALA A 1 104 ? -5.543 -5.027 -0.670 1.00 85.94 104 ALA A O 1
ATOM 869 N N . LEU A 1 105 ? -6.120 -2.859 -0.743 1.00 85.44 105 LEU A N 1
ATOM 870 C CA . LEU A 1 105 ? -4.767 -2.385 -0.465 1.00 85.44 105 LEU A CA 1
ATOM 871 C C . LEU A 1 105 ? -4.291 -2.911 0.884 1.00 85.44 105 LEU A C 1
ATOM 873 O O . LEU A 1 105 ? -3.170 -3.385 0.996 1.00 85.44 105 LEU A O 1
ATOM 877 N N . PHE A 1 106 ? -5.125 -2.894 1.915 1.00 83.19 106 PHE A N 1
ATOM 878 C CA . PHE A 1 106 ? -4.715 -3.236 3.274 1.00 83.19 106 PHE A CA 1
ATOM 879 C C . PHE A 1 106 ? -4.809 -4.725 3.596 1.00 83.19 106 PHE A C 1
ATOM 881 O O . PHE A 1 106 ? -4.120 -5.167 4.518 1.00 83.19 106 PHE A O 1
ATOM 888 N N . THR A 1 107 ? -5.593 -5.500 2.849 1.00 80.12 107 THR A N 1
ATOM 889 C CA . THR A 1 107 ? -5.706 -6.957 3.007 1.00 80.12 107 THR A CA 1
ATOM 890 C C . THR A 1 107 ? -4.738 -7.736 2.120 1.00 80.12 107 THR A C 1
ATOM 892 O O . THR A 1 107 ? -4.512 -8.918 2.393 1.00 80.12 107 THR A O 1
ATOM 895 N N . TYR A 1 108 ? -4.099 -7.086 1.136 1.00 79.25 108 TYR A N 1
ATOM 896 C CA . TYR A 1 108 ? -3.076 -7.718 0.306 1.00 79.25 108 TYR A CA 1
ATOM 897 C C . TYR A 1 108 ? -1.985 -8.357 1.174 1.00 79.25 108 TYR A C 1
ATOM 899 O O . TYR A 1 108 ? -1.294 -7.706 1.971 1.00 79.25 108 TYR A O 1
ATOM 907 N N . LYS A 1 109 ? -1.850 -9.671 1.014 1.00 68.94 109 LYS A N 1
ATOM 908 C CA . LYS A 1 109 ? -0.753 -10.474 1.541 1.00 68.94 109 LYS A CA 1
ATOM 909 C C . LYS A 1 109 ? 0.042 -10.962 0.341 1.00 68.94 109 LYS A C 1
ATOM 911 O O . LYS A 1 109 ? -0.552 -11.453 -0.617 1.00 68.94 109 LYS A O 1
ATOM 916 N N . ALA A 1 110 ? 1.367 -10.848 0.402 1.00 55.94 110 ALA A N 1
ATOM 917 C CA . ALA A 1 110 ? 2.197 -11.687 -0.447 1.00 55.94 110 ALA A CA 1
ATOM 918 C C . ALA A 1 110 ? 1.819 -13.137 -0.135 1.00 55.94 110 ALA A C 1
ATOM 920 O O . ALA A 1 110 ? 1.800 -13.522 1.035 1.00 55.94 110 ALA A O 1
ATOM 921 N N . LEU A 1 111 ? 1.428 -13.892 -1.158 1.00 44.94 111 LEU A N 1
ATOM 922 C CA . LEU A 1 111 ? 1.401 -15.343 -1.058 1.00 44.94 111 LEU A CA 1
ATOM 923 C C . LEU A 1 111 ? 2.863 -15.758 -0.846 1.00 44.94 111 LEU A C 1
ATOM 925 O O . LEU A 1 111 ? 3.661 -15.635 -1.773 1.00 44.94 111 LEU A O 1
ATOM 929 N N . GLU A 1 112 ? 3.216 -16.114 0.390 1.00 41.50 112 GLU A N 1
ATOM 930 C CA . GLU A 1 112 ? 4.446 -16.859 0.686 1.00 41.50 112 GLU A CA 1
ATOM 931 C C . GLU A 1 112 ? 4.273 -18.321 0.264 1.00 41.50 112 GLU A C 1
ATOM 933 O O . GLU A 1 112 ? 3.182 -18.884 0.529 1.00 41.50 112 GLU A O 1
#

Solvent-accessible surface area (backbone atoms only — not comparable to full-atom values): 6699 Å² total; per-residue (Å²): 132,86,77,74,81,56,71,44,81,75,50,74,48,39,36,41,34,40,33,33,48,74,50,78,51,101,88,53,77,46,33,33,39,41,38,34,38,35,34,40,38,40,36,33,30,45,85,84,71,49,77,47,78,48,78,44,80,78,49,70,51,79,49,77,46,46,56,93,76,52,62,75,72,62,72,77,52,66,78,43,76,49,78,43,83,46,53,71,67,58,52,53,49,50,54,58,44,33,74,80,38,63,60,50,63,77,67,65,66,83,88,125

Foldseek 3Di:
DPPPWDKAWPDKWKKKKWAWDWDDDPPDAIKIKIKIWIKIWTWIATPVRDIDIDIDTDDMDIDIDGPVPDDPLSVVDDHGMDMDTDDPVVSVVLVVVCVVPVCSRVNDDPPD